Protein AF-A0A6B3HEG8-F1 (afdb_monomer_lite)

Radius of gyration: 12.61 Å; chains: 1; bounding box: 27×28×27 Å

Secondary structure (DSSP, 8-state):
-HHHHHHHS-SSPSEEEEEESSPBPTTT-PBP--TT--THHHHHHHHHHHH-SSEEEEEEHHHHHT-

Sequence (67 aa):
LERTARRAGSVPLHSVGIGAPGLIDPVTGELRDSSGLPAWHRGLVRVLQQRLPATVLVENETNLAAV

pLDDT: mean 78.71, std 7.4, range [59.97, 88.88]

Structure (mmCIF, N/CA/C/O backbone):
data_AF-A0A6B3HEG8-F1
#
_entry.id   AF-A0A6B3HEG8-F1
#
loop_
_atom_site.group_PDB
_atom_site.id
_atom_site.type_symbol
_atom_site.label_atom_id
_atom_site.label_alt_id
_atom_site.label_comp_id
_atom_site.label_asym_id
_atom_site.label_entity_id
_atom_site.label_seq_id
_atom_site.pdbx_PDB_ins_code
_atom_site.Cartn_x
_atom_site.Cartn_y
_atom_site.Cartn_z
_atom_site.occupancy
_atom_site.B_iso_or_equiv
_atom_site.auth_seq_id
_atom_site.auth_comp_id
_atom_site.auth_asym_id
_atom_site.auth_atom_id
_atom_site.pdbx_PDB_model_num
ATOM 1 N N . LEU A 1 1 ? 2.167 10.571 9.276 1.00 75.31 1 LEU A N 1
ATOM 2 C CA . LEU A 1 1 ? 0.831 9.948 9.170 1.00 75.31 1 LEU A CA 1
ATOM 3 C C . LEU A 1 1 ? -0.081 10.305 10.344 1.00 75.31 1 LEU A C 1
ATOM 5 O O . LEU A 1 1 ? -1.099 10.926 10.112 1.00 75.31 1 LEU A O 1
ATOM 9 N N . GLU A 1 2 ? 0.287 10.021 11.596 1.00 78.06 2 GLU A N 1
ATOM 10 C CA . GLU A 1 2 ? -0.575 10.296 12.767 1.00 78.06 2 GLU A CA 1
ATOM 11 C C . GLU A 1 2 ? -1.009 11.761 12.927 1.00 78.06 2 GLU A C 1
ATOM 13 O O . GLU A 1 2 ? -2.133 12.045 13.331 1.00 78.06 2 GLU A O 1
ATOM 18 N N . ARG A 1 3 ? -0.111 12.713 12.636 1.00 85.25 3 ARG A N 1
ATOM 19 C CA . ARG A 1 3 ? -0.447 14.146 12.641 1.00 85.25 3 ARG A CA 1
ATOM 20 C C . ARG A 1 3 ? -1.470 14.475 11.550 1.00 85.25 3 ARG A C 1
ATOM 22 O O . ARG A 1 3 ? -2.374 15.262 11.789 1.00 85.25 3 ARG A O 1
ATOM 29 N N . THR A 1 4 ? -1.324 13.868 10.374 1.00 83.44 4 THR A N 1
ATOM 30 C CA . THR A 1 4 ? -2.256 14.012 9.249 1.00 83.44 4 THR A CA 1
ATOM 31 C C . THR A 1 4 ? -3.608 13.388 9.582 1.00 83.44 4 THR A C 1
ATOM 33 O O . THR A 1 4 ? -4.621 14.052 9.420 1.00 83.44 4 THR A O 1
ATOM 36 N N . ALA A 1 5 ? -3.618 12.174 10.143 1.00 77.56 5 ALA A N 1
ATOM 37 C CA . ALA A 1 5 ? -4.818 11.476 10.598 1.00 77.56 5 ALA A CA 1
ATOM 38 C C . ALA A 1 5 ? -5.609 12.316 11.608 1.00 77.56 5 ALA A C 1
ATOM 40 O O . ALA A 1 5 ? -6.780 12.592 11.393 1.00 77.56 5 ALA A O 1
ATOM 41 N N . ARG A 1 6 ? -4.937 12.833 12.647 1.00 81.38 6 ARG A N 1
ATOM 42 C CA . ARG A 1 6 ? -5.559 13.719 13.646 1.00 81.38 6 ARG A CA 1
ATOM 43 C C . ARG A 1 6 ? -6.154 14.993 13.046 1.00 81.38 6 ARG A C 1
ATOM 45 O O . ARG A 1 6 ? -7.166 15.470 13.538 1.00 81.38 6 ARG A O 1
ATOM 52 N N . ARG A 1 7 ? -5.528 15.555 12.007 1.00 85.06 7 ARG A N 1
ATOM 53 C CA . ARG A 1 7 ? -6.055 16.734 11.297 1.00 85.06 7 ARG A CA 1
ATOM 54 C C . ARG A 1 7 ? -7.256 16.403 10.412 1.00 85.06 7 ARG A C 1
ATOM 56 O O . ARG A 1 7 ? -8.109 17.262 10.243 1.00 85.06 7 ARG A O 1
ATOM 63 N N . ALA A 1 8 ? -7.302 15.196 9.851 1.00 76.25 8 ALA A N 1
ATOM 64 C CA . ALA A 1 8 ? -8.390 14.733 8.994 1.00 76.25 8 ALA A CA 1
ATOM 65 C C . ALA A 1 8 ? -9.650 14.317 9.779 1.00 76.25 8 ALA A C 1
ATOM 67 O O . ALA A 1 8 ? -10.704 14.141 9.178 1.00 76.25 8 ALA A O 1
ATOM 68 N N . GLY A 1 9 ? -9.560 14.176 11.105 1.00 74.56 9 GLY A N 1
ATOM 69 C CA . GLY A 1 9 ? -10.673 13.769 11.960 1.00 74.56 9 GLY A CA 1
ATOM 70 C C . GLY A 1 9 ? -10.479 12.369 12.543 1.00 74.56 9 GLY A C 1
ATOM 71 O O . GLY A 1 9 ? -9.375 12.020 12.953 1.00 74.56 9 GLY A O 1
ATOM 72 N N . SER A 1 10 ? -11.575 11.612 12.651 1.00 65.81 10 SER A N 1
ATOM 73 C CA . SER A 1 10 ? -11.740 10.389 13.455 1.00 65.81 10 SER A CA 1
ATOM 74 C C . SER A 1 10 ? -10.504 9.484 13.524 1.00 65.81 10 SER A C 1
ATOM 76 O O . SER A 1 10 ? -10.164 8.769 12.581 1.00 65.81 10 SER A O 1
ATOM 78 N N . VAL A 1 11 ? -9.879 9.483 14.698 1.00 73.38 11 VAL A N 1
ATOM 79 C CA . VAL A 1 11 ? -8.991 8.421 15.167 1.00 73.38 11 VAL A CA 1
ATOM 80 C C . VAL A 1 11 ? -9.782 7.503 16.111 1.00 73.38 11 VAL A C 1
ATOM 82 O O . VAL A 1 11 ? -10.603 8.013 16.875 1.00 73.38 11 VAL A O 1
ATOM 85 N N . PRO A 1 12 ? -9.535 6.182 16.108 1.00 80.94 12 PRO A N 1
ATOM 86 C CA . PRO A 1 12 ? -8.558 5.473 15.278 1.00 80.94 12 PRO A CA 1
ATOM 87 C C . PRO A 1 12 ? -9.010 5.341 13.813 1.00 80.94 12 PRO A C 1
ATOM 89 O O . PRO A 1 12 ? -10.197 5.228 13.524 1.00 80.94 12 PRO A O 1
ATOM 92 N N . LEU A 1 13 ? -8.047 5.363 12.884 1.00 83.62 13 LEU A N 1
ATOM 93 C CA . LEU A 1 13 ? -8.325 5.114 11.468 1.00 83.62 13 LEU A CA 1
ATOM 94 C C . LEU A 1 13 ? -8.750 3.656 11.285 1.00 83.62 13 LEU A C 1
ATOM 96 O O . LEU A 1 13 ? -8.059 2.760 11.758 1.00 83.62 13 LEU A O 1
ATOM 100 N N . HIS A 1 14 ? -9.838 3.424 10.554 1.00 87.31 14 HIS A N 1
ATOM 101 C CA . HIS A 1 14 ? -10.219 2.074 10.140 1.00 87.31 14 HIS A CA 1
ATOM 102 C C . HIS A 1 14 ? -9.324 1.566 8.994 1.00 87.31 14 HIS A C 1
ATOM 104 O O . HIS A 1 14 ? -8.882 0.417 8.993 1.00 87.31 14 HIS A O 1
ATOM 110 N N . SER A 1 15 ? -9.017 2.428 8.016 1.00 88.31 15 SER A N 1
ATOM 111 C CA . SER A 1 15 ? -8.234 2.056 6.831 1.00 88.31 15 SER A CA 1
ATOM 112 C C . SER A 1 15 ? -7.389 3.211 6.293 1.00 88.31 15 SER A C 1
ATOM 114 O O . SER A 1 15 ? -7.699 4.382 6.515 1.00 88.31 15 SER A O 1
ATOM 116 N N . VAL A 1 16 ? -6.321 2.867 5.572 1.00 87.25 16 VAL A N 1
ATOM 117 C CA . VAL A 1 16 ? -5.404 3.783 4.885 1.00 87.25 16 VAL A CA 1
ATOM 118 C C . VAL A 1 16 ? -5.165 3.265 3.469 1.00 87.25 16 VAL A C 1
ATOM 120 O O . VAL A 1 16 ? -4.635 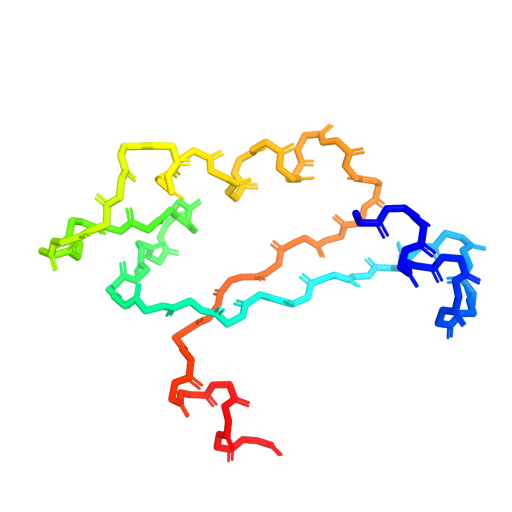2.171 3.301 1.00 87.25 16 VAL A O 1
ATOM 123 N N . GLY A 1 17 ? -5.536 4.057 2.463 1.00 88.06 17 GLY A N 1
ATOM 124 C CA . GLY A 1 17 ? -5.201 3.810 1.059 1.00 88.06 17 GLY A CA 1
ATOM 125 C C . GLY A 1 17 ? -3.980 4.623 0.632 1.00 88.06 17 GLY A C 1
ATOM 126 O O . GLY A 1 17 ? -3.857 5.793 1.003 1.00 88.06 17 GLY A O 1
ATOM 127 N N . ILE A 1 18 ? -3.074 4.009 -0.126 1.00 85.06 18 ILE A N 1
ATOM 128 C CA . ILE A 1 18 ? -1.847 4.637 -0.62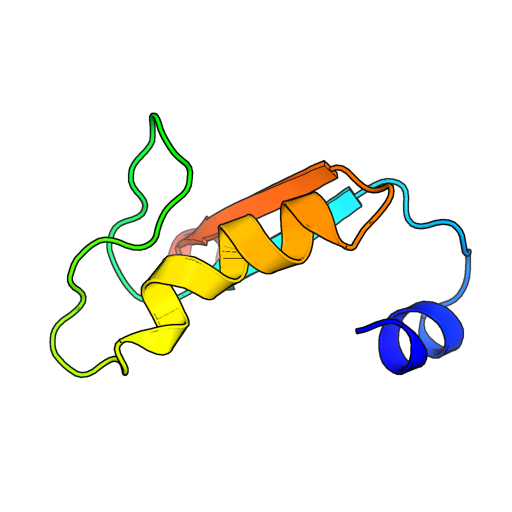7 1.00 85.06 18 ILE A CA 1
ATOM 129 C C . ILE A 1 18 ? -1.783 4.435 -2.139 1.00 85.06 18 ILE A C 1
ATOM 131 O O . ILE A 1 18 ? -1.698 3.303 -2.602 1.00 85.06 18 ILE A O 1
ATOM 135 N N . GLY A 1 19 ? -1.791 5.530 -2.895 1.00 84.38 19 GLY A N 1
ATOM 136 C CA . GLY A 1 19 ? -1.440 5.517 -4.314 1.00 84.38 19 GLY A CA 1
ATOM 137 C C . GLY A 1 19 ? 0.072 5.590 -4.465 1.00 84.38 19 GLY A C 1
ATOM 138 O O . GLY A 1 19 ? 0.693 6.464 -3.855 1.00 84.38 19 GLY A O 1
ATOM 139 N N . ALA A 1 20 ? 0.663 4.688 -5.242 1.00 80.81 20 ALA A N 1
ATOM 140 C CA . ALA A 1 20 ? 2.100 4.692 -5.488 1.00 80.81 20 ALA A CA 1
ATOM 141 C C . ALA A 1 20 ? 2.447 4.398 -6.960 1.00 80.81 20 ALA A C 1
ATOM 143 O O . ALA A 1 20 ? 1.730 3.635 -7.620 1.00 80.81 20 ALA A O 1
ATOM 144 N N . PRO A 1 21 ? 3.565 4.956 -7.461 1.00 75.06 21 PRO A N 1
ATOM 145 C CA . PRO A 1 21 ? 4.074 4.645 -8.787 1.00 75.06 21 PRO A CA 1
ATOM 146 C C . PRO A 1 21 ? 4.681 3.246 -8.816 1.00 75.06 21 PRO A C 1
ATOM 148 O O . PRO A 1 21 ? 5.381 2.829 -7.889 1.00 75.06 21 PRO A O 1
ATOM 151 N N . GLY A 1 22 ? 4.468 2.545 -9.929 1.00 72.19 22 GLY A N 1
ATOM 152 C CA . GLY A 1 22 ? 5.039 1.224 -10.179 1.00 72.19 22 GLY A CA 1
ATOM 153 C C . GLY A 1 22 ? 4.048 0.068 -10.084 1.00 72.19 22 GLY A C 1
ATOM 154 O O . GLY A 1 22 ? 2.846 0.246 -9.886 1.00 72.19 22 GLY A O 1
ATOM 155 N N . LEU A 1 23 ? 4.582 -1.140 -10.280 1.00 67.81 23 LEU A N 1
ATOM 156 C CA . LEU A 1 23 ? 3.835 -2.386 -10.138 1.00 67.81 23 LEU A CA 1
ATOM 157 C C . LEU A 1 23 ? 3.785 -2.774 -8.661 1.00 67.81 23 LEU A C 1
ATOM 159 O O . LEU A 1 23 ? 4.824 -2.882 -8.011 1.00 67.81 23 LEU A O 1
ATOM 163 N N . ILE A 1 24 ? 2.590 -3.027 -8.147 1.00 71.50 24 ILE A N 1
ATOM 164 C CA . ILE A 1 24 ? 2.398 -3.594 -6.812 1.00 71.50 24 ILE A CA 1
ATOM 165 C C . ILE A 1 24 ? 2.360 -5.109 -6.954 1.00 71.50 24 ILE A C 1
ATOM 167 O O . ILE A 1 24 ? 1.730 -5.645 -7.867 1.00 71.50 24 ILE A O 1
ATOM 171 N N . ASP A 1 25 ? 3.074 -5.806 -6.080 1.00 73.81 25 ASP A N 1
ATOM 172 C CA . ASP A 1 25 ? 2.971 -7.249 -5.979 1.00 73.81 25 ASP A CA 1
ATOM 173 C C . ASP A 1 25 ? 1.601 -7.611 -5.377 1.00 73.81 25 ASP A C 1
ATOM 175 O O . ASP A 1 25 ? 1.319 -7.231 -4.240 1.00 73.81 25 ASP A O 1
ATOM 179 N N . PRO A 1 26 ? 0.733 -8.332 -6.107 1.00 66.06 26 PRO A N 1
ATOM 180 C CA . PRO A 1 26 ? -0.631 -8.597 -5.656 1.00 66.06 26 PRO A CA 1
ATOM 181 C C . PRO A 1 26 ? -0.699 -9.588 -4.486 1.00 66.06 26 PRO A C 1
ATOM 183 O O . PRO A 1 26 ? -1.744 -9.703 -3.851 1.00 66.06 26 PRO A O 1
ATOM 186 N N . VAL A 1 27 ? 0.386 -10.319 -4.204 1.00 71.00 27 VAL A N 1
ATOM 187 C CA . VAL A 1 27 ? 0.443 -11.300 -3.113 1.00 71.00 27 VAL A CA 1
ATOM 188 C C . VAL A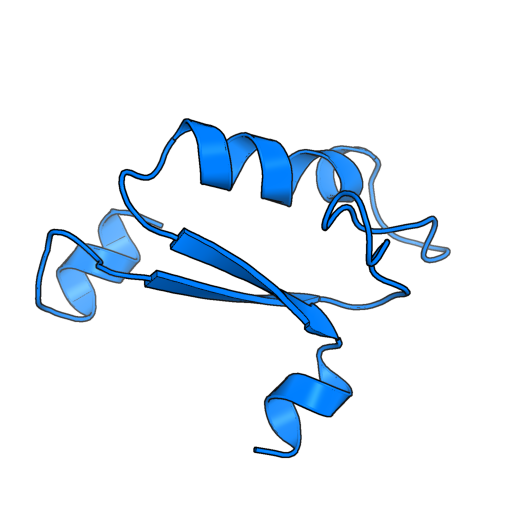 1 27 ? 0.932 -10.640 -1.830 1.00 71.00 27 VAL A C 1
ATOM 190 O O . VAL A 1 27 ? 0.381 -10.892 -0.760 1.00 71.00 27 VAL A O 1
ATOM 193 N N . THR A 1 28 ? 1.966 -9.801 -1.920 1.00 73.81 28 THR A N 1
ATOM 194 C CA . THR A 1 28 ? 2.593 -9.196 -0.733 1.00 73.81 28 THR A CA 1
ATOM 195 C C . THR A 1 28 ? 2.139 -7.763 -0.459 1.00 73.81 28 THR A C 1
ATOM 197 O O . THR A 1 28 ? 2.327 -7.268 0.652 1.00 73.81 28 THR A O 1
ATOM 200 N N . GLY A 1 29 ? 1.558 -7.082 -1.450 1.00 69.88 29 GLY A N 1
ATOM 201 C CA . GLY A 1 29 ? 1.273 -5.647 -1.401 1.00 69.88 29 GLY A CA 1
ATOM 202 C C . GLY A 1 29 ? 2.529 -4.773 -1.481 1.00 69.88 29 GLY A C 1
ATOM 203 O O . GLY A 1 29 ? 2.459 -3.571 -1.228 1.00 69.88 29 GLY A O 1
ATOM 204 N N . GLU A 1 30 ? 3.692 -5.352 -1.794 1.00 73.31 30 GLU A N 1
ATOM 205 C CA . GLU A 1 30 ? 4.950 -4.612 -1.892 1.00 73.31 30 GLU A CA 1
ATOM 206 C C . GLU A 1 30 ? 5.125 -3.949 -3.250 1.00 73.31 30 GLU A C 1
ATOM 208 O O . GLU A 1 30 ? 4.694 -4.448 -4.285 1.00 73.31 30 GLU A O 1
ATOM 213 N N . LEU A 1 31 ? 5.834 -2.826 -3.256 1.00 71.56 31 LEU A N 1
ATOM 214 C CA . LEU A 1 31 ? 6.169 -2.121 -4.484 1.00 71.56 31 LEU A CA 1
ATOM 215 C C . LEU A 1 31 ? 7.324 -2.860 -5.168 1.00 71.56 31 LEU A C 1
ATOM 217 O O . LEU A 1 31 ? 8.416 -2.984 -4.602 1.00 71.56 31 LEU A O 1
ATOM 221 N N . ARG A 1 32 ? 7.076 -3.376 -6.377 1.00 68.94 32 ARG A N 1
ATOM 222 C CA . ARG A 1 32 ? 8.105 -3.981 -7.233 1.00 68.94 32 ARG A CA 1
ATOM 223 C C . ARG A 1 32 ? 9.052 -2.907 -7.752 1.00 68.94 32 ARG A C 1
ATOM 225 O O . ARG A 1 32 ? 8.830 -1.716 -7.558 1.00 68.94 32 ARG A O 1
ATOM 232 N N . ASP A 1 33 ? 10.134 -3.344 -8.390 1.00 63.78 33 ASP A N 1
ATOM 233 C CA . ASP A 1 33 ? 11.187 -2.463 -8.886 1.00 63.78 33 ASP A CA 1
ATOM 234 C C . ASP A 1 33 ? 10.663 -1.497 -9.960 1.00 63.78 33 ASP A C 1
ATOM 236 O O . ASP A 1 33 ? 10.652 -1.774 -11.156 1.00 63.78 33 ASP A O 1
ATOM 240 N N . SER A 1 34 ? 10.170 -0.354 -9.513 1.00 61.22 34 SER A N 1
ATOM 241 C CA . SER A 1 34 ? 9.905 0.818 -10.328 1.00 61.22 34 SER A CA 1
ATOM 242 C C . SER A 1 34 ? 11.226 1.558 -10.485 1.00 61.22 34 SER A C 1
ATOM 244 O O . SER A 1 34 ? 1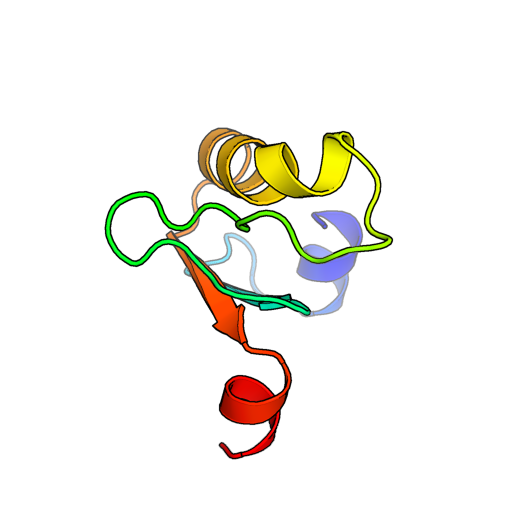1.738 2.141 -9.523 1.00 61.22 34 SER A O 1
ATOM 246 N N . SER A 1 35 ? 11.794 1.498 -11.690 1.00 59.97 35 SER A N 1
ATOM 247 C CA . SER A 1 35 ? 13.042 2.175 -12.039 1.00 59.97 35 SER A CA 1
ATOM 248 C C . SER A 1 35 ? 13.010 3.635 -11.572 1.00 59.97 35 SER A C 1
ATOM 250 O O . SER A 1 35 ? 12.170 4.407 -12.029 1.00 59.97 35 SER A O 1
ATOM 252 N N . GLY A 1 36 ? 13.912 4.006 -10.658 1.00 69.75 36 GLY A N 1
ATOM 253 C CA . GLY A 1 36 ? 14.057 5.377 -10.154 1.00 69.75 36 GLY A CA 1
ATOM 254 C C . GLY A 1 36 ? 13.589 5.626 -8.715 1.00 69.75 36 GLY A C 1
ATOM 255 O O . GLY A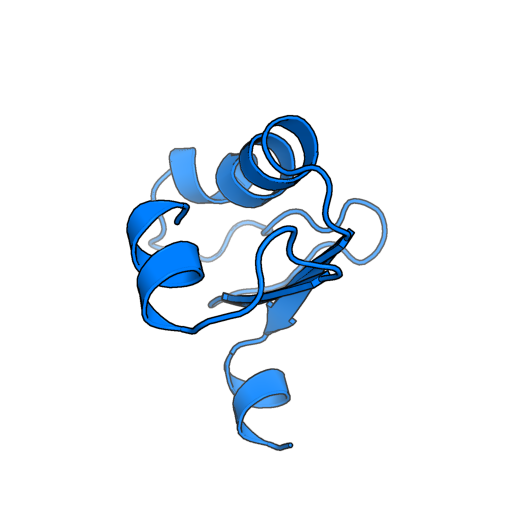 1 36 ? 13.820 6.725 -8.212 1.00 69.75 36 GLY A O 1
ATOM 256 N N . LEU A 1 37 ? 12.988 4.648 -8.021 1.00 72.00 37 LEU A N 1
ATOM 257 C CA . LEU A 1 37 ? 12.572 4.834 -6.623 1.00 72.00 37 LEU A CA 1
ATOM 258 C C . LEU A 1 37 ? 13.617 4.343 -5.603 1.00 72.00 37 LEU A C 1
ATOM 260 O O . LEU A 1 37 ? 14.260 3.313 -5.816 1.00 72.00 37 LEU A O 1
ATOM 264 N N . PRO A 1 38 ? 13.790 5.047 -4.465 1.00 76.25 38 PRO A N 1
ATOM 265 C CA . PRO A 1 38 ? 14.729 4.637 -3.423 1.00 76.25 38 PRO A CA 1
ATOM 266 C C . PRO A 1 38 ? 14.376 3.287 -2.783 1.00 76.25 38 PRO A C 1
ATOM 268 O O . PRO A 1 38 ? 13.207 2.943 -2.635 1.00 76.25 38 PRO A O 1
ATOM 271 N N . ALA A 1 39 ? 15.379 2.573 -2.263 1.00 78.19 39 ALA A N 1
ATOM 272 C CA . ALA A 1 39 ? 15.192 1.262 -1.627 1.00 78.19 39 ALA A CA 1
ATOM 273 C C . ALA A 1 39 ? 14.185 1.262 -0.456 1.00 78.19 39 ALA A C 1
ATOM 275 O O . ALA A 1 39 ? 13.476 0.275 -0.255 1.00 78.19 39 ALA A O 1
ATOM 276 N N . TRP A 1 40 ? 14.070 2.372 0.288 1.00 78.56 40 TRP A N 1
ATOM 277 C CA . TRP A 1 40 ? 13.098 2.496 1.383 1.00 78.56 40 TRP A CA 1
ATOM 278 C C . TRP A 1 40 ? 11.644 2.391 0.900 1.00 78.56 40 TRP A C 1
ATOM 280 O O . TRP A 1 40 ? 10.775 1.994 1.676 1.00 78.56 40 TRP A O 1
ATOM 290 N N . HIS A 1 41 ? 11.381 2.696 -0.375 1.00 75.81 41 HIS A N 1
ATOM 291 C CA . HIS A 1 41 ? 10.046 2.681 -0.968 1.00 75.81 41 HIS A CA 1
ATOM 292 C C . HIS A 1 41 ? 9.414 1.284 -0.911 1.00 75.81 41 HIS A C 1
ATOM 294 O O . HIS A 1 41 ? 8.243 1.150 -0.565 1.00 75.81 41 HIS A O 1
ATOM 300 N N . ARG A 1 42 ? 10.209 0.226 -1.124 1.00 74.38 42 ARG A N 1
ATOM 301 C CA . ARG A 1 42 ? 9.737 -1.172 -1.093 1.00 74.38 42 ARG A CA 1
ATOM 302 C C . ARG A 1 42 ? 9.247 -1.603 0.292 1.00 74.38 42 ARG A C 1
ATOM 304 O O . ARG A 1 42 ? 8.283 -2.348 0.409 1.00 74.38 42 ARG A O 1
ATOM 311 N N . GLY A 1 43 ? 9.902 -1.115 1.346 1.00 78.62 43 GLY A N 1
ATOM 312 C CA . GLY A 1 43 ? 9.582 -1.468 2.732 1.00 78.62 43 GLY A CA 1
ATOM 313 C C . GLY A 1 43 ? 8.494 -0.604 3.371 1.00 78.62 43 GLY A C 1
ATOM 314 O O . GLY A 1 43 ? 8.024 -0.938 4.460 1.00 78.62 43 GLY A O 1
ATOM 315 N N . LEU A 1 44 ? 8.090 0.499 2.730 1.00 80.81 44 LEU A N 1
ATOM 316 C CA . LEU A 1 44 ? 7.173 1.478 3.319 1.00 80.81 44 LEU A CA 1
ATOM 317 C C . LEU A 1 44 ? 5.840 0.841 3.725 1.00 80.81 44 LEU A C 1
ATOM 319 O O . LEU A 1 44 ? 5.374 1.049 4.843 1.00 80.81 44 LEU A O 1
ATOM 323 N N . VAL A 1 45 ? 5.252 0.050 2.829 1.00 80.25 45 VAL A N 1
ATOM 324 C CA . VAL A 1 45 ? 3.945 -0.595 3.024 1.00 80.25 45 VAL A CA 1
ATOM 325 C C . VAL A 1 45 ? 3.964 -1.476 4.264 1.00 80.25 45 VAL A C 1
ATOM 327 O O . VAL A 1 45 ? 3.141 -1.314 5.164 1.00 80.25 45 VAL A O 1
ATOM 330 N N . ARG A 1 46 ? 4.980 -2.337 4.352 1.00 81.62 46 ARG A N 1
ATOM 331 C CA . ARG A 1 46 ? 5.201 -3.239 5.481 1.00 81.62 46 ARG A CA 1
ATOM 332 C C . ARG A 1 46 ? 5.332 -2.475 6.795 1.00 81.62 46 ARG A C 1
ATOM 334 O O . ARG A 1 46 ? 4.714 -2.836 7.793 1.00 81.62 46 ARG A O 1
ATOM 341 N N . VAL A 1 47 ? 6.121 -1.401 6.799 1.00 86.69 47 VAL A N 1
ATOM 342 C CA . VAL A 1 47 ? 6.327 -0.571 7.994 1.00 86.69 47 VAL A CA 1
ATOM 343 C C . VAL A 1 47 ? 5.027 0.114 8.421 1.00 86.69 47 VAL A C 1
ATOM 345 O O . VAL A 1 47 ? 4.757 0.214 9.616 1.00 86.69 47 VAL A O 1
ATOM 348 N N . LEU A 1 48 ? 4.205 0.572 7.476 1.00 85.06 48 LEU A N 1
ATOM 349 C CA . LEU A 1 48 ? 2.913 1.185 7.785 1.00 85.06 48 LEU A CA 1
ATOM 350 C C . LEU A 1 48 ? 1.907 0.158 8.315 1.00 85.06 48 LEU A C 1
ATOM 352 O O . LEU A 1 48 ? 1.262 0.437 9.322 1.00 85.06 48 LEU A O 1
ATOM 356 N N . GLN A 1 49 ? 1.836 -1.035 7.718 1.00 83.88 49 GLN A N 1
ATOM 357 C CA . GLN A 1 49 ? 1.017 -2.151 8.214 1.00 83.88 49 GLN A CA 1
ATOM 358 C C . GLN A 1 49 ? 1.391 -2.553 9.646 1.00 83.88 49 GLN A C 1
ATOM 360 O O . GLN A 1 49 ? 0.519 -2.843 10.454 1.00 83.88 49 GLN A O 1
ATOM 365 N N . GLN A 1 50 ? 2.683 -2.539 9.986 1.00 87.06 50 GLN A N 1
ATOM 366 C CA . GLN A 1 50 ? 3.152 -2.866 11.337 1.00 87.06 50 GLN A CA 1
ATOM 367 C C . GLN A 1 50 ? 2.871 -1.765 12.3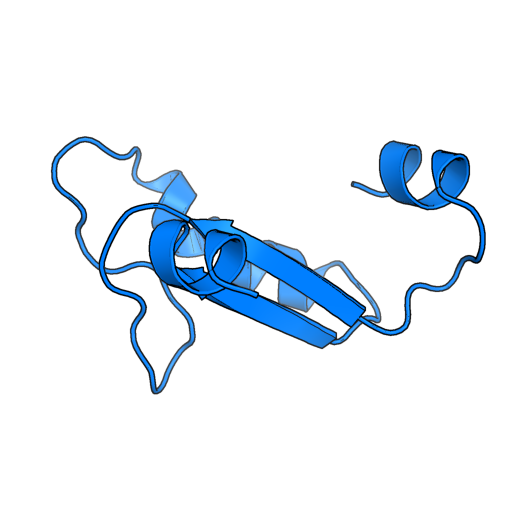66 1.00 87.06 50 GLN A C 1
ATOM 369 O O . GLN A 1 50 ? 2.753 -2.050 13.555 1.00 87.06 50 GLN A O 1
ATOM 374 N N . ARG A 1 51 ? 2.833 -0.497 11.939 1.00 87.12 51 ARG A N 1
ATOM 375 C CA . ARG A 1 51 ? 2.741 0.657 12.848 1.00 87.12 51 ARG A CA 1
ATOM 376 C C . ARG A 1 51 ? 1.326 1.178 13.051 1.00 87.12 51 ARG A C 1
ATOM 378 O O . ARG A 1 51 ? 1.104 1.925 14.001 1.00 87.12 51 ARG A O 1
ATOM 385 N N . LEU A 1 52 ? 0.396 0.855 12.159 1.00 83.94 52 LEU A N 1
ATOM 386 C CA . LEU A 1 52 ? -0.965 1.373 12.212 1.00 83.94 52 LEU A CA 1
ATOM 387 C C . LEU A 1 52 ? -1.936 0.273 12.637 1.00 83.94 52 LEU A C 1
ATOM 389 O O . LEU A 1 52 ? -1.893 -0.814 12.071 1.00 83.94 52 LEU A O 1
ATOM 393 N N . PRO A 1 53 ? -2.886 0.563 13.540 1.00 84.62 53 PRO A N 1
ATOM 394 C CA . PRO A 1 53 ? -3.963 -0.367 13.882 1.00 84.62 53 PRO A CA 1
ATOM 395 C C . PRO A 1 53 ? -5.055 -0.427 12.792 1.00 84.62 53 PRO A C 1
ATOM 397 O O . PRO A 1 53 ? -6.200 -0.751 13.087 1.00 84.62 53 PRO A O 1
ATOM 400 N N . ALA A 1 54 ? -4.725 -0.055 11.553 1.00 86.25 54 ALA A N 1
ATOM 401 C CA . ALA A 1 54 ? -5.650 0.159 10.447 1.00 86.25 54 ALA A CA 1
ATOM 402 C C . ALA A 1 54 ? -5.273 -0.735 9.264 1.00 86.25 54 ALA A C 1
ATOM 404 O O . ALA A 1 54 ? -4.091 -0.999 9.034 1.00 86.25 54 ALA A O 1
ATOM 405 N N . THR A 1 55 ? -6.255 -1.138 8.461 1.00 88.88 55 THR A N 1
ATOM 406 C CA . THR A 1 55 ? -5.985 -1.839 7.199 1.00 88.88 55 THR A CA 1
ATOM 407 C C . THR A 1 55 ? -5.236 -0.910 6.244 1.00 88.88 55 THR A C 1
ATOM 409 O O . THR A 1 55 ? -5.745 0.159 5.912 1.00 88.88 55 THR A O 1
ATOM 412 N N . VAL A 1 56 ? -4.045 -1.306 5.787 1.00 86.62 56 VAL A N 1
ATOM 413 C CA . VAL A 1 56 ? -3.260 -0.541 4.805 1.00 86.62 56 VAL A CA 1
ATOM 414 C C . VAL A 1 56 ? -3.357 -1.215 3.443 1.00 86.62 56 VAL A C 1
ATOM 416 O O . VAL A 1 56 ? -2.952 -2.369 3.294 1.00 86.62 56 VAL A O 1
ATOM 419 N N . LEU A 1 57 ? -3.877 -0.471 2.470 1.00 86.06 57 LEU A N 1
ATOM 420 C CA . LEU A 1 57 ? -4.031 -0.869 1.075 1.00 86.06 57 LEU A CA 1
ATOM 421 C C . LEU A 1 57 ? -3.130 0.001 0.206 1.00 86.06 57 LEU A C 1
ATOM 423 O O . LEU A 1 57 ? -2.990 1.203 0.447 1.00 86.06 57 LEU A O 1
ATOM 427 N N . VAL A 1 58 ? -2.541 -0.606 -0.813 1.00 82.81 58 VAL A N 1
ATOM 428 C CA . VAL A 1 58 ? -1.667 0.078 -1.762 1.00 82.81 58 VAL A CA 1
ATOM 429 C C . VAL A 1 58 ? -2.200 -0.208 -3.145 1.00 82.81 58 VAL A C 1
ATOM 431 O O . VAL A 1 58 ? -2.478 -1.363 -3.453 1.00 82.81 58 VAL A O 1
ATOM 434 N N . GLU A 1 59 ? -2.346 0.841 -3.943 1.00 83.56 59 GLU A N 1
ATOM 435 C CA . GLU A 1 59 ? -2.843 0.757 -5.310 1.00 83.56 59 GLU A CA 1
ATOM 436 C C . GLU A 1 59 ? -1.988 1.620 -6.244 1.00 83.56 59 GLU A C 1
ATOM 438 O O . GLU A 1 59 ? -1.283 2.537 -5.804 1.00 83.56 59 GLU A O 1
ATOM 443 N N . ASN A 1 60 ? -2.002 1.305 -7.539 1.00 84.50 60 ASN A N 1
ATOM 444 C CA . ASN A 1 60 ? -1.340 2.132 -8.529 1.00 84.50 60 ASN A CA 1
ATOM 445 C C . ASN A 1 60 ? -1.982 3.526 -8.536 1.00 84.50 60 ASN A C 1
ATOM 447 O O . ASN A 1 60 ? -3.204 3.664 -8.519 1.00 84.50 60 ASN A O 1
ATOM 451 N N . GLU A 1 61 ? -1.156 4.568 -8.584 1.00 84.50 61 GLU A N 1
ATOM 452 C CA . GLU A 1 61 ? -1.614 5.962 -8.552 1.00 84.50 61 GLU A CA 1
ATOM 453 C C . GLU A 1 61 ? -2.646 6.308 -9.635 1.00 84.50 61 GLU A C 1
ATOM 455 O O . GLU A 1 61 ? -3.579 7.061 -9.367 1.00 84.50 61 GLU A O 1
ATOM 460 N N . THR A 1 62 ? -2.520 5.723 -10.831 1.00 84.94 62 THR A N 1
ATOM 461 C CA . THR A 1 62 ? -3.445 5.968 -11.944 1.00 84.94 62 THR A CA 1
ATOM 462 C C . THR A 1 62 ? -4.783 5.282 -11.693 1.00 84.94 62 THR A C 1
ATOM 464 O O . THR A 1 62 ? -5.828 5.888 -11.907 1.00 84.94 62 THR A O 1
ATOM 467 N N . ASN A 1 63 ? -4.765 4.051 -11.176 1.00 83.25 63 ASN A N 1
ATOM 468 C CA . ASN A 1 63 ? -5.983 3.336 -10.793 1.00 83.25 63 ASN A CA 1
ATOM 469 C C . ASN A 1 63 ? -6.709 4.049 -9.645 1.00 83.25 63 ASN A C 1
ATOM 471 O O . ASN A 1 63 ? -7.926 4.202 -9.689 1.00 83.25 63 ASN A O 1
ATOM 475 N N . LEU A 1 64 ? -5.963 4.524 -8.641 1.00 84.81 64 LEU A N 1
ATOM 476 C CA . LEU A 1 64 ? -6.526 5.249 -7.502 1.00 84.81 64 LEU A CA 1
ATOM 477 C C . LEU A 1 64 ? -7.103 6.613 -7.903 1.00 84.81 64 LEU A C 1
ATOM 479 O O . LEU A 1 64 ? -8.071 7.056 -7.301 1.00 84.81 64 LEU A O 1
ATOM 483 N N . ALA A 1 65 ? -6.520 7.286 -8.896 1.00 83.56 65 ALA A N 1
ATOM 484 C CA . ALA A 1 65 ? -7.037 8.556 -9.406 1.00 83.56 65 ALA A CA 1
ATOM 485 C C . ALA A 1 65 ? -8.249 8.393 -10.340 1.00 83.56 65 ALA A C 1
ATOM 487 O O . ALA A 1 65 ? -8.923 9.377 -10.638 1.00 83.56 65 ALA A O 1
ATOM 488 N N . ALA A 1 66 ? -8.501 7.178 -10.835 1.00 83.94 66 ALA A N 1
ATOM 489 C CA . ALA A 1 66 ? -9.611 6.878 -11.734 1.00 83.94 66 ALA A CA 1
ATOM 490 C C . ALA A 1 66 ? -10.943 6.604 -11.006 1.00 83.94 66 ALA A C 1
ATOM 492 O O . ALA A 1 66 ? -11.955 6.393 -11.679 1.00 83.94 66 ALA A O 1
ATOM 493 N N . VAL A 1 67 ? -10.948 6.596 -9.668 1.00 63.62 67 VAL A N 1
ATOM 494 C CA . VAL A 1 67 ? -12.137 6.422 -8.814 1.00 63.62 67 VAL A CA 1
ATOM 495 C C . VAL A 1 67 ? -12.492 7.713 -8.089 1.00 63.62 67 VAL A C 1
ATOM 497 O O . VAL A 1 67 ? -13.706 8.001 -8.013 1.00 63.62 67 VAL A O 1
#

Foldseek 3Di:
DVVVVVVVDDPPEAAAEAADAADQDPVPRFHDDDPPDDPVRRCPQVVCVVPHPYHYHYDHNVVVVVD